Protein AF-A0A392M3S7-F1 (afdb_monomer)

Radius of gyration: 52.02 Å; Cα contacts (8 Å, |Δi|>4): 16; chains: 1; bounding box: 98×75×122 Å

Mean predicted aligned error: 12.36 Å

Solvent-accessible surface area (backbone atoms only — not comparable to full-atom values): 8678 Å² total; per-residue (Å²): 136,56,72,64,58,54,52,50,52,52,53,50,51,54,48,53,52,52,52,50,49,65,63,47,49,61,56,54,50,54,49,51,54,51,51,52,54,48,53,54,50,49,56,53,48,52,52,52,49,49,56,51,50,43,59,75,38,43,68,57,18,57,75,75,73,39,93,32,61,65,59,50,52,53,50,52,52,52,51,53,50,52,52,51,52,51,51,51,52,52,52,51,53,50,51,52,52,51,52,53,50,52,49,61,70,70,48,71,57,64,61,55,49,53,55,49,53,52,51,50,54,52,51,54,52,51,50,51,53,52,52,50,51,50,53,52,51,49,52,52,51,52,50,53,49,51,54,52,51,52,54,52,52,54,59,59,74,76,111

Organism: NCBI:txid97028

Secondary structure (DSSP, 8-state):
--HHHHHHHHHHHHHHHHHHHHHHHHHHHHHHHHHHHHHHHHHHHHHHHHHHHHHHTHHHHHHTT-SSHHHHHHHHHHHHHHHHHHHHHHHHHHHHHHHHHHHHHHS-HHHHHHHHHHHHHHHHHHHHHHHHHHHHHHHHHHHHHHHHHHHHHHHHH--

Sequence (159 aa):
GSIEDKLSNFSLEKGTIKEEIKRISPELEKLRDAVEKRNKQLRTLEKRINEITDRIYKDFSKSVGVANIREYEENRLKDAQNVAEERLNLSSQLSKLKYQLEYEQNRDMNSRIQELESSVSALENDLKHVQNKESEAKLAAEKATEEINQLKDEAKGIL

pLDDT: mean 93.82, std 7.78, range [44.56, 98.38]

Foldseek 3Di:
DDPVVVVVVVVVVVVVVVVVCVVCVVVVVVVVVVVVVVVVVVVVVVVVVQVVQCVVCVVVCVVVVHNGVVVVVVVVVVVVVVVVVVVVVVVVVVVVVVVVVVCVVPDCVVVVVVVVVVVVVVVVVVVVVVVVVVVVVVVVVVVVVVVVVVVVVVVVVVD

Structure (mmCIF, N/CA/C/O backbone):
data_AF-A0A392M3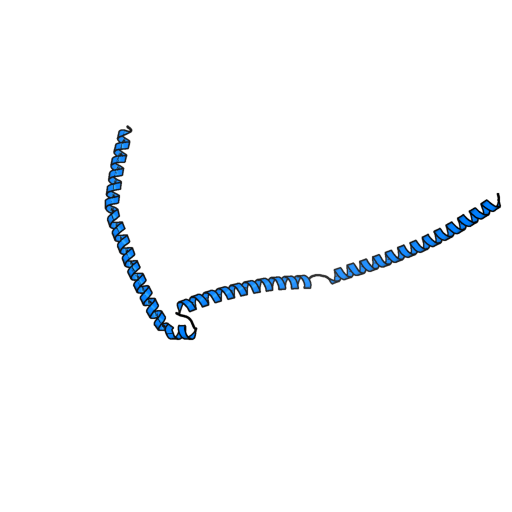S7-F1
#
_entry.id   AF-A0A392M3S7-F1
#
loop_
_atom_site.group_PDB
_atom_site.id
_atom_site.type_symbol
_atom_site.label_atom_id
_atom_site.label_alt_id
_atom_site.label_comp_id
_atom_site.label_asym_id
_atom_site.label_entity_id
_atom_site.label_seq_id
_atom_site.pdbx_PDB_ins_code
_atom_site.Cartn_x
_atom_site.Cartn_y
_atom_site.Cartn_z
_atom_site.occupancy
_atom_site.B_iso_or_equiv
_atom_site.auth_seq_id
_atom_site.auth_comp_id
_atom_site.auth_asym_id
_atom_site.auth_atom_id
_atom_site.pdbx_PDB_model_num
ATOM 1 N N . GLY A 1 1 ? 41.325 55.890 -23.221 1.00 56.28 1 GLY A N 1
ATOM 2 C CA . GLY A 1 1 ? 40.635 54.750 -23.843 1.00 56.28 1 GLY A CA 1
ATOM 3 C C . GLY A 1 1 ? 39.314 55.252 -24.344 1.00 56.28 1 GLY A C 1
ATOM 4 O O . GLY A 1 1 ? 38.431 55.499 -23.526 1.00 56.28 1 GLY A O 1
ATOM 5 N N . SER A 1 2 ? 39.254 55.538 -25.641 1.00 73.81 2 SER A N 1
ATOM 6 C CA . SER A 1 2 ? 38.100 56.191 -26.252 1.00 73.81 2 SER A CA 1
ATOM 7 C C . SER A 1 2 ? 36.936 55.204 -26.365 1.00 73.81 2 SER A C 1
ATOM 9 O O . SER A 1 2 ? 37.125 53.987 -26.397 1.00 73.81 2 SER A O 1
ATOM 11 N N . ILE A 1 3 ? 35.712 55.722 -26.428 1.00 82.88 3 ILE A N 1
ATOM 12 C CA . ILE A 1 3 ? 34.509 54.939 -26.749 1.00 82.88 3 ILE A CA 1
ATOM 13 C C . ILE A 1 3 ? 34.684 54.227 -28.104 1.00 82.88 3 ILE A C 1
ATOM 15 O O . ILE A 1 3 ? 34.198 53.111 -28.281 1.00 82.88 3 ILE A O 1
ATOM 19 N N . GLU A 1 4 ? 35.452 54.823 -29.017 1.00 85.94 4 GLU A N 1
ATOM 20 C CA . GLU A 1 4 ? 35.805 54.248 -30.318 1.00 85.94 4 GLU A CA 1
ATOM 21 C C . GLU A 1 4 ? 36.604 52.940 -30.199 1.00 85.94 4 GLU A C 1
ATOM 23 O O . GLU A 1 4 ? 36.288 51.974 -30.894 1.00 85.94 4 GLU A O 1
ATOM 28 N N . ASP A 1 5 ? 37.560 52.853 -29.265 1.00 86.88 5 ASP A N 1
ATOM 29 C CA . ASP A 1 5 ? 38.356 51.635 -29.040 1.00 86.88 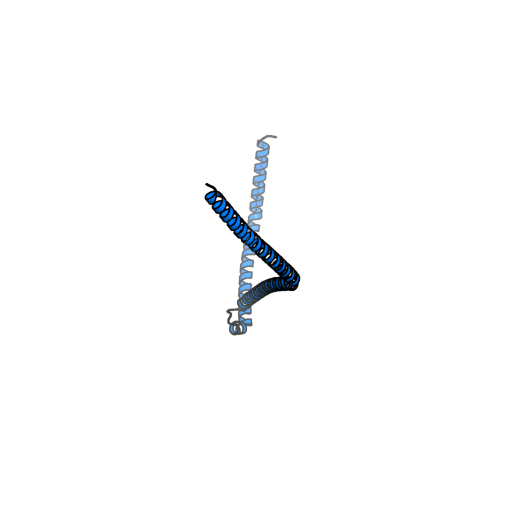5 ASP A CA 1
ATOM 30 C C . ASP A 1 5 ? 37.464 50.474 -28.570 1.00 86.88 5 ASP A C 1
ATOM 32 O O . ASP A 1 5 ? 37.600 49.332 -29.012 1.00 86.88 5 ASP A O 1
ATOM 36 N N . LYS A 1 6 ? 36.498 50.774 -27.691 1.00 86.94 6 LYS A N 1
ATOM 37 C CA . LYS A 1 6 ? 35.526 49.789 -27.192 1.00 86.94 6 LYS A CA 1
ATOM 38 C C . LYS A 1 6 ? 34.577 49.322 -28.294 1.00 86.94 6 LYS A C 1
ATOM 40 O O . LYS A 1 6 ? 34.325 48.126 -28.405 1.00 86.94 6 LYS A O 1
ATOM 45 N N . LEU A 1 7 ? 34.075 50.243 -29.119 1.00 88.38 7 LEU A N 1
ATOM 46 C CA . LEU A 1 7 ? 33.214 49.912 -30.259 1.00 88.38 7 LEU A CA 1
ATOM 47 C C . LEU A 1 7 ? 33.945 49.050 -31.294 1.00 88.38 7 LEU A C 1
ATOM 49 O O . LEU A 1 7 ? 33.361 48.101 -31.816 1.00 88.38 7 LEU A O 1
ATOM 53 N N . SER A 1 8 ? 35.223 49.338 -31.549 1.00 90.69 8 SER A N 1
ATOM 54 C CA . SER A 1 8 ? 36.073 48.531 -32.428 1.00 90.69 8 SER A CA 1
ATOM 55 C C . SER A 1 8 ? 36.251 47.108 -31.888 1.00 90.69 8 SER A C 1
ATOM 57 O O . SER A 1 8 ? 35.971 46.138 -32.596 1.00 90.69 8 SER A O 1
ATOM 59 N N . ASN A 1 9 ? 36.593 46.969 -30.602 1.00 91.50 9 ASN A N 1
ATOM 60 C CA . ASN A 1 9 ? 36.735 45.663 -29.953 1.00 91.50 9 ASN A CA 1
ATOM 61 C C . ASN A 1 9 ? 35.433 44.850 -29.978 1.00 91.50 9 ASN A C 1
ATOM 63 O O . ASN A 1 9 ? 35.456 43.679 -30.349 1.00 91.50 9 ASN A O 1
ATOM 67 N N . PHE A 1 10 ? 34.286 45.465 -29.673 1.00 92.50 10 PHE A N 1
ATOM 68 C CA . PHE A 1 10 ? 32.993 44.775 -29.747 1.00 92.50 10 PHE A CA 1
ATOM 69 C C . PHE A 1 10 ? 32.607 44.383 -31.179 1.00 92.50 10 PHE A C 1
ATOM 71 O O . PHE A 1 10 ? 31.967 43.351 -31.386 1.00 92.50 10 PHE A O 1
ATOM 78 N N . SER A 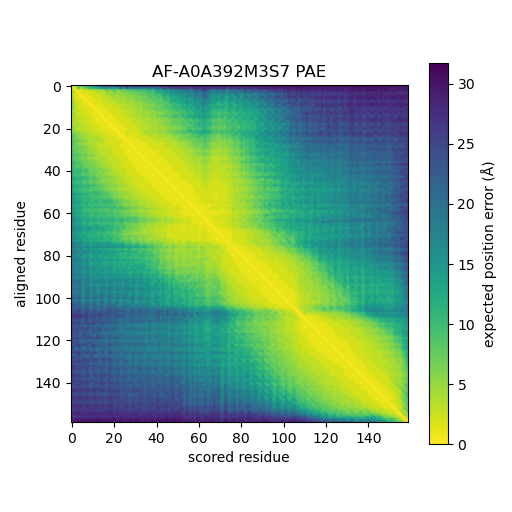1 11 ? 32.993 45.175 -32.183 1.00 92.44 11 SER A N 1
ATOM 79 C CA . SER A 1 11 ? 32.775 44.827 -33.592 1.00 92.44 11 SER A CA 1
ATOM 80 C C . SER A 1 11 ? 33.590 43.595 -33.999 1.00 92.44 11 SER A C 1
ATOM 82 O O . SER A 1 11 ? 33.056 42.687 -34.643 1.00 92.44 11 SER A O 1
ATOM 84 N N . LEU A 1 12 ? 34.854 43.526 -33.565 1.00 93.44 12 LEU A N 1
ATOM 85 C CA . LEU A 1 12 ? 35.722 42.366 -33.779 1.00 93.44 12 LEU A CA 1
ATOM 86 C C . LEU A 1 12 ? 35.177 41.121 -33.075 1.00 93.44 12 LEU A C 1
ATOM 88 O O . LEU A 1 12 ? 35.020 40.083 -33.713 1.00 93.44 12 LEU A O 1
ATOM 92 N N . GLU A 1 13 ? 34.807 41.234 -31.800 1.00 93.56 13 GLU A N 1
ATOM 93 C CA . GLU A 1 13 ? 34.238 40.134 -31.016 1.00 93.56 13 GLU A CA 1
ATOM 94 C C . GLU A 1 13 ? 32.942 39.597 -31.646 1.00 93.56 13 GLU A C 1
ATOM 96 O O . GLU A 1 13 ? 32.781 38.390 -31.830 1.00 93.56 13 GLU A O 1
ATOM 101 N N . LYS A 1 14 ? 32.052 40.490 -32.099 1.00 94.19 14 LYS A N 1
ATOM 102 C CA . LYS A 1 14 ? 30.843 40.120 -32.852 1.00 94.19 14 LYS A CA 1
ATOM 103 C C . LYS A 1 14 ? 31.170 39.373 -34.148 1.00 94.19 14 LYS A C 1
ATOM 105 O O . LYS A 1 14 ? 30.422 38.471 -34.531 1.00 94.19 14 LYS A O 1
ATOM 110 N N . GLY A 1 15 ? 32.238 39.762 -34.843 1.00 95.31 15 GLY A N 1
ATOM 111 C CA . GLY A 1 15 ? 32.733 39.069 -36.032 1.00 95.31 15 GLY A CA 1
ATOM 112 C C . GLY A 1 15 ? 33.195 37.650 -35.708 1.00 95.31 15 GLY A C 1
ATOM 113 O O . GLY A 1 15 ? 32.720 36.700 -36.328 1.00 95.31 15 GLY A O 1
ATOM 114 N N . THR A 1 16 ? 34.033 37.503 -34.681 1.00 94.88 16 THR A N 1
ATOM 115 C CA . THR A 1 16 ? 34.539 36.207 -34.205 1.00 94.88 16 THR A CA 1
ATOM 116 C C . THR A 1 16 ? 33.401 35.269 -33.813 1.00 94.88 16 THR A C 1
ATOM 118 O O . THR A 1 16 ? 33.334 34.148 -34.313 1.00 94.88 16 THR A O 1
ATOM 121 N N . ILE A 1 17 ? 32.441 35.746 -33.013 1.00 94.75 17 ILE A N 1
ATOM 122 C CA . ILE A 1 17 ? 31.277 34.951 -32.590 1.00 94.75 17 ILE A CA 1
ATOM 123 C C . ILE A 1 17 ? 30.449 34.494 -33.800 1.00 94.75 17 ILE A C 1
ATOM 125 O O . ILE A 1 17 ? 29.998 33.351 -33.853 1.00 94.75 17 ILE A O 1
ATOM 129 N N . LYS A 1 18 ? 30.250 35.356 -34.808 1.00 95.50 18 LYS A N 1
ATOM 130 C CA . LYS A 1 18 ? 29.520 34.973 -36.029 1.00 95.50 18 LYS A CA 1
ATOM 131 C C . LYS A 1 18 ? 30.222 33.864 -36.806 1.00 95.50 18 LYS A C 1
ATOM 133 O O . LYS A 1 18 ? 29.542 32.970 -37.308 1.00 95.50 18 LYS A O 1
ATOM 138 N N . GLU A 1 19 ? 31.544 33.919 -36.923 1.00 94.94 19 GLU A N 1
ATOM 139 C CA . GLU A 1 19 ? 32.308 32.877 -37.613 1.00 94.94 19 GLU A CA 1
ATOM 140 C C . GLU A 1 19 ? 32.325 31.563 -36.819 1.00 94.94 19 GLU A C 1
ATOM 142 O O . GLU A 1 19 ? 32.160 30.492 -37.404 1.00 94.94 19 GLU A O 1
ATOM 147 N N . GLU A 1 20 ? 32.389 31.620 -35.487 1.00 94.56 20 GLU A N 1
ATOM 148 C CA . GLU A 1 20 ? 32.229 30.430 -34.646 1.00 94.56 20 GLU A CA 1
ATOM 149 C C . 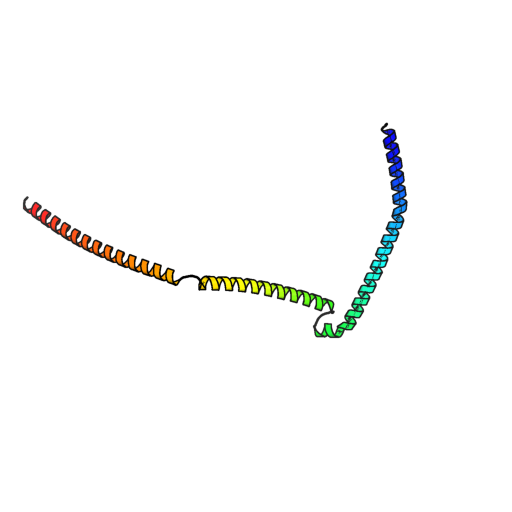GLU A 1 20 ? 30.841 29.796 -34.789 1.00 94.56 20 GLU A C 1
ATOM 151 O O . GLU A 1 20 ? 30.740 28.579 -34.953 1.00 94.56 20 GLU A O 1
ATOM 156 N N . ILE A 1 21 ? 29.771 30.600 -34.820 1.00 94.31 21 ILE A N 1
ATOM 157 C CA . ILE A 1 21 ? 28.406 30.109 -35.069 1.00 94.31 21 ILE A CA 1
ATOM 158 C C . ILE A 1 21 ? 28.318 29.436 -36.440 1.00 94.31 21 ILE A C 1
ATOM 160 O O . ILE A 1 21 ? 27.773 28.334 -36.540 1.00 94.31 21 ILE A O 1
ATOM 164 N N . LYS A 1 22 ? 28.864 30.055 -37.495 1.00 95.00 22 LYS A N 1
ATOM 165 C CA . LYS A 1 22 ? 28.888 29.454 -38.840 1.00 95.00 22 LYS A CA 1
ATOM 166 C C . LYS A 1 22 ? 29.649 28.130 -38.864 1.00 95.00 22 LYS A C 1
ATOM 168 O O . LYS A 1 22 ? 29.249 27.228 -39.593 1.00 95.00 22 LYS A O 1
ATOM 173 N N . ARG A 1 23 ? 30.713 28.002 -38.067 1.00 94.31 23 ARG A N 1
ATOM 174 C CA . ARG A 1 23 ? 31.500 26.768 -37.962 1.00 94.31 23 ARG A CA 1
ATOM 175 C C . ARG A 1 23 ? 30.766 25.665 -37.196 1.00 94.31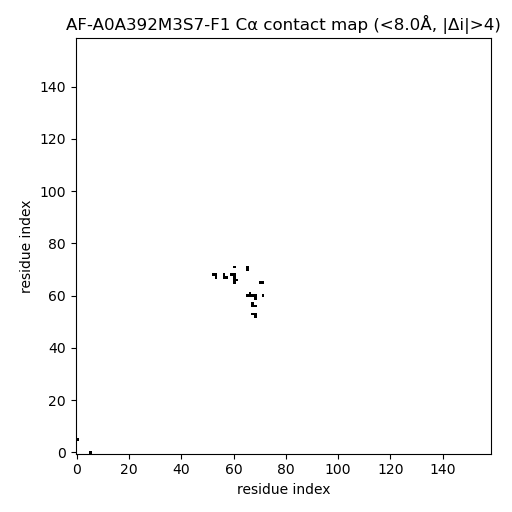 23 ARG A C 1
ATOM 177 O O . ARG A 1 23 ? 30.804 24.518 -37.624 1.00 94.31 23 ARG A O 1
ATOM 184 N N . ILE A 1 24 ? 30.104 25.996 -36.087 1.00 95.38 24 ILE A N 1
ATOM 185 C CA . ILE A 1 24 ? 29.484 25.008 -35.183 1.00 95.38 24 ILE A CA 1
ATOM 186 C C . ILE A 1 24 ? 28.096 24.570 -35.671 1.00 95.38 24 ILE A C 1
ATOM 188 O O . ILE A 1 24 ? 27.704 23.421 -35.469 1.00 95.38 24 ILE A O 1
ATOM 192 N N . SER A 1 25 ? 27.342 25.451 -36.338 1.00 96.19 25 SER A N 1
ATOM 193 C CA . SER A 1 25 ? 25.961 25.151 -36.758 1.00 96.19 25 SER A CA 1
ATOM 194 C C . SER A 1 25 ? 25.836 23.886 -37.629 1.00 96.19 25 SER A C 1
ATOM 196 O O . SER A 1 25 ? 24.965 23.069 -37.330 1.00 96.19 25 SER A O 1
ATOM 198 N N . PRO A 1 26 ? 26.712 23.641 -38.627 1.00 96.25 26 PRO A N 1
ATOM 199 C CA . PRO A 1 26 ? 26.667 22.415 -39.426 1.00 96.25 26 PRO A CA 1
ATOM 200 C C . PRO A 1 26 ? 26.967 21.146 -38.620 1.00 96.25 26 PRO A C 1
ATOM 202 O O . PRO A 1 26 ? 26.423 20.083 -38.912 1.00 96.25 26 PRO A O 1
ATOM 205 N N . GLU A 1 27 ? 27.840 21.220 -37.611 1.00 95.38 27 GLU A N 1
ATOM 206 C CA . GLU A 1 27 ? 28.130 20.077 -36.735 1.00 95.38 27 GLU A CA 1
ATOM 207 C C . GLU A 1 27 ? 26.937 19.757 -35.831 1.00 95.3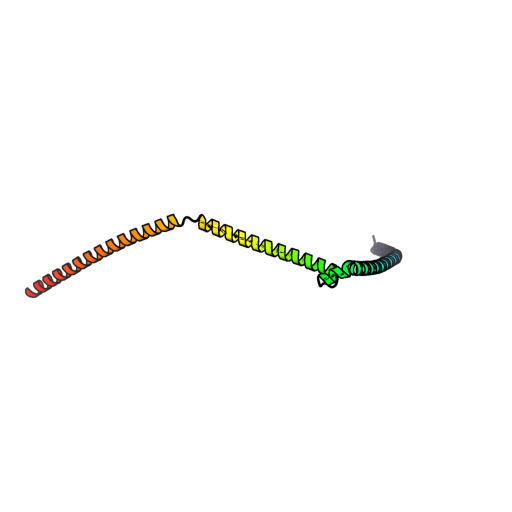8 27 GLU A C 1
ATOM 209 O O . GLU A 1 27 ? 26.577 18.589 -35.670 1.00 95.38 27 GLU A O 1
ATOM 214 N N . LEU A 1 28 ? 26.278 20.793 -35.303 1.00 96.19 28 LEU A N 1
ATOM 215 C CA . LEU A 1 28 ? 25.060 20.648 -34.512 1.00 96.19 28 LEU A CA 1
ATOM 216 C C . LEU A 1 28 ? 23.922 20.026 -35.333 1.00 96.19 28 LEU A C 1
ATOM 218 O O . LEU A 1 28 ? 23.216 19.152 -34.833 1.00 96.19 28 LEU A O 1
ATOM 222 N N . GLU A 1 29 ? 23.748 20.456 -36.583 1.00 97.31 29 GLU A N 1
ATOM 223 C CA . GLU A 1 29 ? 22.750 19.897 -37.501 1.00 97.31 29 GLU A CA 1
ATOM 224 C C . GLU A 1 29 ? 23.034 18.420 -37.801 1.00 97.31 29 GLU A C 1
ATOM 226 O O . GLU A 1 29 ? 22.176 17.571 -37.568 1.00 97.31 29 GLU A O 1
ATOM 231 N N . LYS A 1 30 ? 24.279 18.077 -38.162 1.00 97.25 30 LYS A N 1
ATOM 232 C CA . LYS A 1 30 ? 24.695 16.678 -38.364 1.00 97.25 30 LYS A CA 1
ATOM 233 C C . LYS A 1 30 ? 24.439 15.806 -37.136 1.00 97.25 30 LYS A C 1
ATOM 235 O O . LYS A 1 30 ? 24.024 14.654 -37.272 1.00 97.25 30 LYS A O 1
ATOM 240 N N . LEU A 1 31 ? 24.703 16.327 -35.937 1.00 97.56 31 LEU A N 1
ATOM 241 C CA . LEU A 1 31 ? 24.463 15.590 -34.700 1.00 97.56 31 LEU A CA 1
ATOM 242 C C . LEU A 1 31 ? 22.965 15.380 -34.455 1.00 97.56 31 LEU A C 1
ATOM 244 O O . LEU A 1 31 ? 22.564 14.282 -34.069 1.00 97.56 31 LEU A O 1
ATOM 248 N N . ARG A 1 32 ? 22.132 16.393 -34.716 1.00 97.62 32 ARG A N 1
ATOM 249 C CA . ARG A 1 32 ? 20.668 16.277 -34.622 1.00 97.62 32 ARG A CA 1
ATOM 250 C C . ARG A 1 32 ? 20.128 15.221 -35.580 1.00 97.62 32 ARG A C 1
ATOM 252 O O . ARG A 1 32 ? 19.382 14.348 -35.139 1.00 97.62 32 ARG A O 1
ATOM 259 N N . ASP A 1 33 ? 20.581 15.224 -36.829 1.00 98.06 33 ASP A N 1
ATOM 260 C CA . ASP A 1 33 ? 20.191 14.220 -37.824 1.00 98.06 33 ASP A CA 1
ATOM 261 C C . ASP A 1 33 ? 20.618 12.810 -37.407 1.00 98.06 33 ASP A C 1
ATOM 263 O O . ASP A 1 33 ? 19.861 11.841 -37.535 1.00 98.06 33 ASP A O 1
ATOM 267 N N . ALA A 1 34 ? 21.832 12.676 -36.864 1.00 98.06 34 ALA A N 1
ATOM 268 C CA . ALA A 1 34 ? 22.322 11.407 -36.345 1.00 98.06 34 ALA A CA 1
ATOM 269 C C . ALA A 1 34 ? 21.456 10.907 -35.179 1.00 98.06 34 ALA A C 1
ATOM 271 O O . ALA A 1 34 ? 21.073 9.734 -35.168 1.00 98.06 34 ALA A O 1
ATOM 272 N N . VAL A 1 35 ? 21.103 11.782 -34.233 1.00 98.25 35 VAL A N 1
ATOM 273 C CA . VAL A 1 35 ? 20.203 11.462 -33.114 1.00 98.25 35 VAL A CA 1
ATOM 274 C C . VAL A 1 35 ? 18.829 11.041 -33.628 1.00 98.25 35 VAL A C 1
ATOM 276 O O . VAL A 1 35 ? 18.313 10.005 -33.210 1.00 98.25 35 VAL A O 1
ATOM 279 N N . GLU A 1 36 ? 18.248 11.773 -34.579 1.00 98.25 36 GLU A N 1
ATOM 280 C CA . GLU A 1 36 ? 16.946 11.428 -35.149 1.00 98.25 36 GLU A CA 1
ATOM 281 C C . GLU A 1 36 ? 16.981 10.064 -35.851 1.00 98.25 36 GLU A C 1
ATOM 283 O O . GLU A 1 36 ? 16.110 9.214 -35.632 1.00 98.25 36 GLU A O 1
ATOM 288 N N . LYS A 1 37 ? 18.025 9.804 -36.646 1.00 98.25 37 LYS A N 1
ATOM 289 C CA . LYS A 1 37 ? 18.224 8.513 -37.311 1.00 98.25 37 LYS A CA 1
ATOM 290 C C . LYS A 1 37 ? 18.339 7.375 -36.301 1.00 98.25 37 LYS A C 1
ATOM 292 O O . LYS A 1 37 ? 17.722 6.326 -36.494 1.00 98.25 37 LYS A O 1
ATOM 297 N N . ARG A 1 38 ? 19.099 7.567 -35.219 1.00 98.06 38 ARG A N 1
ATOM 298 C CA . ARG A 1 38 ? 19.235 6.567 -34.150 1.00 98.06 38 ARG A CA 1
ATOM 299 C C . ARG A 1 38 ? 17.916 6.336 -33.422 1.00 98.06 38 ARG A C 1
ATOM 301 O O . ARG A 1 38 ? 17.544 5.184 -33.233 1.00 98.06 38 ARG A O 1
ATOM 308 N N . ASN A 1 39 ? 17.156 7.386 -33.130 1.00 98.12 39 ASN A N 1
ATOM 309 C CA . ASN A 1 39 ? 15.829 7.263 -32.525 1.00 98.12 39 ASN A CA 1
ATOM 310 C C . ASN A 1 39 ? 14.854 6.478 -33.414 1.00 98.12 39 ASN A C 1
ATOM 312 O O . ASN A 1 39 ? 14.112 5.631 -32.917 1.00 98.12 39 ASN A O 1
ATOM 316 N N . LYS A 1 40 ? 14.881 6.686 -34.737 1.00 98.19 40 LYS A N 1
ATOM 317 C CA . LYS A 1 40 ? 14.085 5.881 -35.683 1.00 98.19 40 LYS A CA 1
ATOM 318 C C . LYS A 1 40 ? 14.488 4.403 -35.658 1.00 98.19 40 LYS A C 1
ATOM 320 O O . LYS A 1 40 ? 13.622 3.526 -35.679 1.00 98.19 40 LYS A O 1
ATOM 325 N N . GLN A 1 41 ? 15.790 4.119 -35.583 1.00 98.00 41 GLN A N 1
ATOM 326 C CA . GLN A 1 41 ? 16.296 2.748 -35.461 1.00 98.00 41 GLN A CA 1
ATOM 327 C C . GLN A 1 41 ? 15.861 2.097 -34.143 1.00 98.00 41 GLN A C 1
ATOM 329 O O . GLN A 1 41 ? 15.385 0.965 -34.173 1.00 98.00 41 GLN A O 1
ATOM 334 N N . LEU A 1 42 ? 15.950 2.818 -33.021 1.00 98.19 42 LEU A N 1
ATOM 335 C CA . LEU A 1 42 ? 15.504 2.339 -31.709 1.00 98.19 42 LEU A CA 1
ATOM 336 C C . LEU A 1 42 ? 14.025 1.958 -31.728 1.00 98.19 42 LEU A C 1
ATOM 338 O O . LEU A 1 42 ? 13.701 0.813 -31.435 1.00 98.19 42 LEU A O 1
ATOM 342 N N . ARG A 1 43 ? 13.151 2.846 -32.212 1.00 98.25 43 ARG A N 1
ATOM 343 C CA . ARG A 1 43 ? 11.708 2.561 -32.331 1.00 98.25 43 ARG A CA 1
ATOM 344 C C . ARG A 1 43 ? 11.415 1.329 -33.188 1.00 98.25 43 ARG A C 1
ATOM 346 O O . ARG A 1 43 ? 10.495 0.566 -32.905 1.00 98.25 43 ARG A O 1
ATOM 353 N N . THR A 1 44 ? 12.197 1.124 -34.247 1.00 98.12 44 THR A N 1
ATOM 354 C CA . THR A 1 44 ? 12.054 -0.052 -35.120 1.00 98.12 44 THR A CA 1
ATOM 355 C C . THR A 1 44 ? 12.446 -1.336 -34.388 1.00 98.12 44 THR A C 1
ATOM 357 O O . THR A 1 44 ? 11.747 -2.344 -34.493 1.00 98.12 44 THR A O 1
ATOM 360 N N . LEU A 1 45 ? 13.545 -1.304 -33.632 1.00 98.25 45 LEU A N 1
ATOM 361 C CA . LEU A 1 45 ? 13.993 -2.438 -32.827 1.00 98.25 45 LEU A CA 1
ATOM 362 C C . LEU A 1 45 ? 13.014 -2.739 -31.690 1.00 98.25 45 LEU A C 1
ATOM 364 O O . LEU A 1 45 ? 12.642 -3.895 -31.526 1.00 98.25 45 LEU A O 1
ATOM 368 N N . GLU A 1 46 ? 12.536 -1.721 -30.975 1.00 97.56 46 GLU A N 1
ATOM 369 C CA . GLU A 1 46 ? 11.510 -1.850 -29.932 1.00 97.56 46 GLU A CA 1
ATOM 370 C C . GLU A 1 46 ? 10.244 -2.514 -30.472 1.00 97.56 46 GLU A C 1
ATOM 372 O O . GLU A 1 46 ? 9.735 -3.459 -29.874 1.00 97.56 46 GLU A O 1
ATOM 377 N N . LYS A 1 47 ? 9.762 -2.088 -31.648 1.00 97.50 47 LYS A N 1
ATOM 378 C CA . LYS A 1 47 ? 8.607 -2.723 -32.293 1.00 97.50 47 LYS A CA 1
ATOM 379 C C . LYS A 1 47 ? 8.864 -4.202 -32.582 1.00 97.50 47 LYS A C 1
ATOM 381 O O . LYS A 1 47 ? 8.010 -5.035 -32.296 1.00 97.50 47 LYS A O 1
ATOM 386 N N . ARG A 1 48 ? 10.044 -4.542 -33.104 1.00 97.94 48 ARG A N 1
ATOM 387 C CA . ARG A 1 48 ? 10.403 -5.934 -33.403 1.00 97.94 48 ARG A CA 1
ATOM 388 C C . ARG A 1 48 ? 10.541 -6.784 -32.139 1.00 97.94 48 ARG A C 1
ATOM 390 O O . ARG A 1 48 ? 10.122 -7.936 -32.149 1.00 97.94 48 ARG A O 1
ATOM 397 N N . ILE A 1 49 ? 11.104 -6.228 -31.066 1.00 97.31 49 ILE A N 1
ATOM 398 C CA . ILE A 1 49 ? 11.170 -6.882 -29.753 1.00 97.31 49 ILE A CA 1
ATOM 399 C C . ILE A 1 49 ? 9.752 -7.174 -29.270 1.00 97.31 49 ILE A C 1
ATOM 401 O O . ILE A 1 49 ? 9.447 -8.322 -28.974 1.00 97.31 49 ILE A O 1
ATOM 405 N N . ASN A 1 50 ? 8.872 -6.172 -29.291 1.00 96.69 50 ASN A N 1
ATOM 406 C CA . ASN A 1 50 ? 7.476 -6.318 -28.889 1.00 96.69 50 ASN A CA 1
ATOM 407 C C . ASN A 1 50 ? 6.758 -7.412 -29.689 1.00 96.69 50 ASN A C 1
ATOM 409 O O . ASN A 1 50 ? 6.136 -8.286 -29.101 1.00 96.69 50 ASN A O 1
ATOM 413 N N . GLU A 1 51 ? 6.910 -7.433 -31.015 1.00 96.81 51 GLU A N 1
ATOM 414 C CA . GLU A 1 51 ? 6.313 -8.468 -31.867 1.00 96.81 51 GLU A CA 1
ATOM 415 C C . GLU A 1 51 ? 6.826 -9.882 -31.550 1.00 96.81 51 GLU A C 1
ATOM 417 O O . GLU A 1 51 ? 6.061 -10.846 -31.610 1.00 96.81 51 GLU A O 1
ATOM 422 N N . ILE A 1 52 ? 8.117 -10.032 -31.238 1.00 97.69 52 ILE A N 1
ATOM 423 C CA . ILE A 1 52 ? 8.702 -11.324 -30.851 1.00 97.69 52 ILE A CA 1
ATOM 424 C C . ILE A 1 52 ? 8.182 -11.744 -29.475 1.00 97.69 52 ILE A C 1
ATOM 426 O O . ILE A 1 52 ? 7.737 -12.880 -29.316 1.00 97.69 52 ILE A O 1
ATOM 430 N N . THR A 1 53 ? 8.190 -10.833 -28.506 1.00 96.94 53 THR A N 1
ATOM 431 C CA . THR A 1 53 ? 7.685 -11.069 -27.152 1.00 96.94 53 THR A CA 1
ATOM 432 C C . THR A 1 53 ? 6.215 -11.483 -27.184 1.00 96.94 53 THR A C 1
ATOM 434 O O . THR A 1 53 ? 5.858 -12.521 -26.630 1.00 96.94 53 THR A O 1
ATOM 437 N N . ASP A 1 54 ? 5.370 -10.754 -27.913 1.00 97.06 54 ASP A N 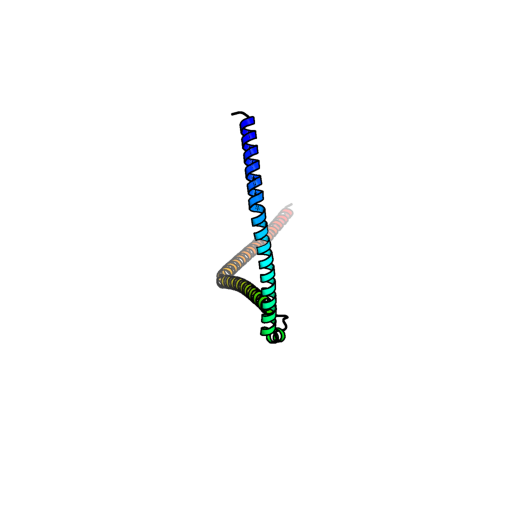1
ATOM 438 C CA . ASP A 1 54 ? 3.940 -11.056 -28.023 1.00 97.06 54 ASP A CA 1
ATOM 439 C C . ASP A 1 54 ? 3.698 -12.431 -28.680 1.00 97.06 54 ASP A C 1
ATOM 441 O O . ASP A 1 54 ? 2.730 -13.116 -28.352 1.00 97.06 54 ASP A O 1
ATOM 445 N N . ARG A 1 55 ? 4.590 -12.888 -29.575 1.00 97.06 55 ARG A N 1
ATOM 446 C CA . ARG A 1 55 ? 4.538 -14.251 -30.140 1.00 97.06 55 ARG A CA 1
ATOM 447 C C . ARG A 1 55 ? 4.936 -15.321 -29.129 1.00 97.06 55 ARG A C 1
ATOM 449 O O . ARG A 1 55 ? 4.256 -16.340 -29.068 1.00 97.06 55 ARG A O 1
ATOM 456 N N . ILE A 1 56 ? 6.009 -15.102 -28.369 1.00 97.69 56 ILE A N 1
ATOM 457 C CA . ILE A 1 56 ? 6.495 -16.049 -27.351 1.00 97.69 56 ILE A CA 1
ATOM 458 C C . ILE A 1 56 ? 5.431 -16.259 -26.269 1.00 97.69 56 ILE A C 1
ATOM 460 O O . ILE A 1 56 ? 5.160 -17.391 -25.881 1.00 97.69 56 ILE A O 1
ATOM 464 N N . TYR A 1 57 ? 4.792 -15.177 -25.823 1.00 97.62 57 TYR A N 1
ATOM 465 C CA . TYR A 1 57 ? 3.820 -15.209 -24.730 1.00 97.62 57 TYR A CA 1
ATOM 466 C C . TYR A 1 57 ? 2.365 -15.335 -25.190 1.00 97.62 57 TYR A C 1
ATOM 468 O O . TYR A 1 57 ? 1.467 -15.287 -24.356 1.00 97.62 57 TYR A O 1
ATOM 476 N N . LYS A 1 58 ? 2.100 -15.535 -26.487 1.00 97.25 58 LYS A N 1
ATOM 477 C CA . LYS A 1 58 ? 0.744 -15.517 -27.061 1.00 97.25 58 LYS A CA 1
ATOM 478 C C . LYS A 1 58 ? -0.244 -16.418 -26.320 1.00 97.25 58 LYS A C 1
ATOM 480 O O . LYS A 1 58 ? -1.356 -15.991 -26.013 1.00 97.25 58 LYS A O 1
ATOM 485 N N . ASP A 1 59 ? 0.146 -17.661 -26.057 1.00 97.81 59 ASP A N 1
ATOM 486 C CA . ASP A 1 59 ? -0.737 -18.635 -25.411 1.00 97.81 59 ASP A CA 1
ATOM 487 C C . ASP A 1 59 ? -0.914 -18.325 -23.923 1.00 97.81 59 ASP A C 1
ATOM 489 O O . ASP A 1 59 ? -2.022 -18.430 -23.400 1.00 97.81 59 ASP A O 1
ATOM 493 N N . PHE A 1 60 ? 0.143 -17.840 -23.266 1.00 97.06 60 PHE A N 1
ATOM 494 C CA . PHE A 1 60 ? 0.074 -17.371 -21.886 1.00 97.06 60 PHE A CA 1
ATOM 495 C C . PHE A 1 60 ? -0.866 -16.169 -21.749 1.00 97.06 60 PHE A C 1
ATOM 497 O O . PHE A 1 60 ? -1.805 -16.229 -20.959 1.00 97.06 60 PHE A O 1
ATOM 504 N N . SER A 1 61 ? -0.677 -15.116 -22.551 1.00 96.62 61 SER A N 1
ATOM 505 C CA . SER A 1 61 ? -1.515 -13.914 -22.521 1.00 96.62 61 SER A CA 1
ATOM 506 C C . SER A 1 61 ? -2.991 -14.253 -22.742 1.00 96.62 61 SER A C 1
ATOM 508 O O . SER A 1 61 ? -3.846 -13.789 -21.993 1.00 96.62 61 SER A O 1
ATOM 510 N N . LYS A 1 62 ? -3.295 -15.171 -23.670 1.00 96.88 62 LYS A N 1
ATOM 511 C CA . LYS A 1 62 ? -4.653 -15.710 -23.834 1.00 96.88 62 LYS A CA 1
ATOM 512 C C . LYS A 1 62 ? -5.156 -16.459 -22.601 1.00 96.88 62 LYS A C 1
ATOM 514 O O . LYS A 1 62 ? -6.304 -16.268 -22.219 1.00 96.88 62 LYS A O 1
ATOM 519 N N . SER A 1 63 ? -4.324 -17.308 -21.999 1.00 97.69 63 SER A N 1
ATOM 520 C CA . SER A 1 63 ? -4.713 -18.114 -20.834 1.00 97.69 63 SER A CA 1
ATOM 521 C C . SER A 1 63 ? -5.057 -17.270 -19.605 1.00 97.69 63 SER A C 1
ATOM 523 O O . SER A 1 63 ? -5.922 -17.662 -18.828 1.00 97.69 63 SER A O 1
ATOM 525 N N . VAL A 1 64 ? -4.422 -16.103 -19.456 1.00 94.12 64 VAL A N 1
ATOM 526 C CA . VAL A 1 64 ? -4.662 -15.172 -18.341 1.00 94.12 64 VAL A CA 1
ATOM 527 C C . VAL A 1 64 ? -5.563 -13.989 -18.723 1.00 94.12 64 VAL A C 1
ATOM 529 O O . VAL A 1 64 ? -5.810 -13.126 -17.889 1.00 94.12 64 VAL A O 1
ATOM 532 N N . GLY A 1 65 ? -6.071 -13.947 -19.961 1.00 94.81 65 GLY A N 1
ATOM 533 C CA . GLY A 1 65 ? -7.058 -12.958 -20.408 1.00 94.81 65 GLY A CA 1
ATOM 534 C C . GLY A 1 65 ? -6.526 -11.542 -20.665 1.00 94.81 65 GLY A C 1
ATOM 535 O O . GLY A 1 65 ? -7.297 -10.594 -20.574 1.00 94.81 65 GLY A O 1
ATOM 536 N N . VAL A 1 66 ? -5.242 -11.387 -20.994 1.00 95.75 66 VAL A N 1
ATOM 537 C CA . VAL A 1 66 ? -4.589 -10.090 -21.282 1.00 95.75 66 VAL A CA 1
ATOM 538 C C . VAL A 1 66 ? -4.137 -10.008 -22.741 1.00 95.75 66 VAL A C 1
ATOM 540 O O . VAL A 1 66 ? -3.923 -11.030 -23.398 1.00 95.75 66 VAL A O 1
ATOM 543 N N . ALA A 1 67 ? -3.952 -8.798 -23.268 1.00 94.12 67 ALA A N 1
ATOM 544 C CA . ALA A 1 67 ? -3.577 -8.595 -24.666 1.00 94.12 67 ALA A CA 1
ATOM 545 C C . ALA A 1 67 ? -2.117 -8.982 -24.955 1.00 94.12 67 ALA A C 1
ATOM 547 O O . ALA A 1 67 ? -1.813 -9.487 -26.037 1.00 94.12 67 ALA A O 1
ATOM 548 N N . ASN A 1 68 ? -1.210 -8.743 -24.005 1.00 96.19 68 ASN A N 1
ATOM 549 C CA . ASN A 1 68 ? 0.208 -9.095 -24.095 1.00 96.19 68 ASN A CA 1
ATOM 550 C C . ASN A 1 68 ? 0.839 -9.218 -22.695 1.00 96.19 68 ASN A C 1
ATOM 552 O O . ASN A 1 68 ? 0.215 -8.903 -21.685 1.00 96.19 68 ASN A O 1
ATOM 556 N N . ILE A 1 69 ? 2.086 -9.689 -22.623 1.00 95.88 69 ILE A N 1
ATOM 557 C CA . ILE A 1 69 ? 2.773 -9.926 -21.342 1.00 95.88 69 ILE A CA 1
ATOM 558 C C . ILE A 1 69 ? 3.017 -8.649 -20.522 1.00 95.88 69 ILE A C 1
ATOM 560 O O . ILE A 1 69 ? 3.004 -8.715 -19.298 1.00 95.88 69 ILE A O 1
ATOM 564 N N . ARG A 1 70 ? 3.171 -7.485 -21.165 1.00 95.00 70 ARG A N 1
ATOM 565 C CA . ARG A 1 70 ? 3.439 -6.217 -20.465 1.00 95.00 70 ARG A CA 1
ATOM 566 C C . ARG A 1 70 ? 2.231 -5.777 -19.645 1.00 95.00 70 ARG A C 1
ATOM 568 O O . ARG A 1 70 ? 2.391 -5.372 -18.504 1.00 95.00 70 ARG A O 1
ATOM 575 N N . GLU A 1 71 ? 1.024 -5.958 -20.181 1.00 95.00 71 GLU A N 1
ATOM 576 C CA . GLU A 1 71 ? -0.219 -5.705 -19.440 1.00 95.00 71 GLU A CA 1
ATOM 577 C C . GLU A 1 71 ? -0.316 -6.579 -18.179 1.00 95.00 71 GLU A C 1
ATOM 579 O O . GLU A 1 71 ? -0.687 -6.101 -17.110 1.00 95.00 71 GLU A O 1
ATOM 584 N N . TYR A 1 72 ? 0.063 -7.857 -18.276 1.00 94.88 72 TYR A N 1
ATOM 585 C CA . TYR A 1 72 ? 0.104 -8.740 -17.110 1.00 94.88 72 TYR A CA 1
ATOM 586 C C . TYR A 1 72 ? 1.105 -8.260 -16.060 1.00 94.88 72 TYR A C 1
ATOM 588 O O . TYR A 1 72 ? 0.777 -8.222 -14.877 1.00 94.88 72 TYR A O 1
ATOM 596 N N . GLU A 1 73 ? 2.317 -7.896 -16.476 1.00 93.62 73 GLU A N 1
ATOM 597 C CA . GLU A 1 73 ? 3.363 -7.406 -15.575 1.00 93.62 73 GLU A CA 1
ATOM 598 C C . GLU A 1 73 ? 2.951 -6.101 -14.881 1.00 93.62 73 GLU A C 1
ATOM 600 O O . GLU A 1 73 ? 3.108 -5.983 -13.664 1.00 93.62 73 GLU A O 1
ATOM 605 N N . GLU A 1 74 ? 2.361 -5.159 -15.622 1.00 93.06 74 GLU A N 1
ATOM 606 C CA . GLU A 1 74 ? 1.836 -3.899 -15.086 1.00 93.06 74 GLU A CA 1
ATOM 607 C C . GLU A 1 74 ? 0.705 -4.139 -14.078 1.00 93.06 74 GLU A C 1
ATOM 609 O O . GLU A 1 74 ? 0.749 -3.608 -12.964 1.00 93.06 74 GLU A O 1
ATOM 614 N N . ASN A 1 75 ? -0.270 -4.988 -14.420 1.00 92.88 75 ASN A N 1
ATOM 615 C CA . ASN A 1 75 ? -1.370 -5.335 -13.520 1.00 92.88 75 ASN A CA 1
ATOM 616 C C . ASN A 1 75 ? -0.857 -6.036 -12.259 1.00 92.88 75 ASN A C 1
ATOM 618 O O . ASN A 1 75 ? -1.202 -5.637 -11.150 1.00 92.88 75 ASN A O 1
ATOM 622 N N . ARG A 1 76 ? 0.043 -7.017 -12.398 1.00 92.31 76 ARG A N 1
ATOM 623 C CA . ARG A 1 76 ? 0.638 -7.713 -11.250 1.00 92.31 76 ARG A CA 1
ATOM 624 C C . ARG A 1 76 ? 1.422 -6.786 -10.336 1.00 92.31 76 ARG A C 1
ATOM 626 O O . ARG A 1 76 ? 1.368 -6.961 -9.119 1.00 92.31 76 ARG A O 1
ATOM 633 N N . LEU A 1 77 ? 2.166 -5.837 -10.901 1.00 90.69 77 LEU A N 1
ATOM 634 C CA . LEU A 1 77 ? 2.903 -4.851 -10.118 1.00 90.69 77 LEU A CA 1
ATOM 635 C C . LEU A 1 77 ? 1.939 -3.961 -9.329 1.00 90.69 77 LEU A C 1
ATOM 637 O O . LEU A 1 77 ? 2.146 -3.746 -8.134 1.00 90.69 77 LEU A O 1
ATOM 641 N N . LYS A 1 78 ? 0.870 -3.489 -9.977 1.00 93.75 78 LYS A N 1
ATOM 642 C CA . LYS A 1 78 ? -0.168 -2.678 -9.337 1.00 93.75 78 LYS A CA 1
ATOM 643 C C . LYS A 1 78 ? -0.883 -3.446 -8.225 1.00 93.75 78 LYS A C 1
ATOM 645 O O . LYS A 1 78 ? -1.036 -2.922 -7.127 1.00 93.75 78 LYS A O 1
ATOM 650 N N . ASP A 1 79 ? -1.248 -4.700 -8.468 1.00 94.31 79 ASP A N 1
ATOM 651 C CA . ASP A 1 79 ? -1.883 -5.556 -7.465 1.00 94.31 79 ASP A CA 1
ATOM 652 C C . ASP A 1 79 ? -0.964 -5.790 -6.263 1.00 94.31 79 ASP A C 1
ATOM 654 O O . ASP A 1 79 ? -1.404 -5.696 -5.119 1.00 94.31 79 ASP A O 1
ATOM 658 N N . ALA A 1 80 ? 0.330 -6.032 -6.494 1.00 93.00 80 ALA A N 1
ATOM 659 C CA . ALA A 1 80 ? 1.301 -6.184 -5.414 1.00 93.00 80 ALA A CA 1
ATOM 660 C C . ALA A 1 80 ? 1.439 -4.906 -4.568 1.00 93.00 80 ALA A C 1
ATOM 662 O O . ALA A 1 80 ? 1.549 -4.997 -3.344 1.00 93.00 80 ALA A O 1
ATOM 663 N N . GLN A 1 81 ? 1.403 -3.726 -5.198 1.00 94.62 81 GLN A N 1
ATOM 664 C CA . GLN A 1 81 ? 1.396 -2.440 -4.493 1.00 94.62 81 GLN A CA 1
ATOM 665 C C . GLN A 1 81 ? 0.122 -2.262 -3.661 1.00 94.62 81 GLN A C 1
ATOM 667 O O . GLN A 1 81 ? 0.224 -1.957 -2.474 1.00 94.62 81 GLN A O 1
ATOM 672 N N . ASN A 1 82 ? -1.050 -2.537 -4.240 1.00 96.19 82 ASN A N 1
ATOM 673 C CA . ASN A 1 82 ? -2.333 -2.448 -3.539 1.00 96.19 82 ASN A CA 1
ATOM 674 C C . ASN A 1 82 ? -2.372 -3.378 -2.316 1.00 96.19 82 ASN A C 1
ATOM 676 O O . ASN A 1 82 ? -2.729 -2.953 -1.221 1.00 96.19 82 ASN A O 1
ATOM 680 N N . VAL A 1 83 ? -1.939 -4.635 -2.473 1.00 97.19 83 VAL A N 1
ATOM 681 C CA . VAL A 1 83 ? -1.875 -5.609 -1.371 1.00 97.19 83 VAL A CA 1
ATOM 682 C C . VAL A 1 83 ? -0.898 -5.156 -0.284 1.00 97.19 83 VAL A C 1
ATOM 684 O O . VAL A 1 83 ? -1.168 -5.329 0.906 1.00 97.19 83 VAL A O 1
ATOM 687 N N . ALA A 1 84 ? 0.246 -4.576 -0.660 1.00 96.69 84 ALA A N 1
ATOM 688 C CA . ALA A 1 84 ? 1.207 -4.051 0.305 1.00 96.69 84 ALA A CA 1
ATOM 689 C C . ALA A 1 84 ? 0.636 -2.863 1.098 1.00 96.69 84 ALA A C 1
ATOM 691 O O . ALA A 1 84 ? 0.811 -2.806 2.317 1.00 96.69 84 ALA A O 1
ATOM 692 N N . GLU A 1 85 ? -0.072 -1.952 0.429 1.00 97.50 85 GLU A N 1
ATOM 693 C CA . GLU A 1 85 ? -0.739 -0.808 1.056 1.00 97.50 85 GLU A CA 1
ATOM 694 C C . GLU A 1 85 ? -1.870 -1.252 1.993 1.00 97.50 85 GLU A C 1
ATOM 696 O O . GLU A 1 85 ? -1.929 -0.822 3.149 1.00 97.50 85 GLU A O 1
ATOM 701 N N . GLU A 1 86 ? -2.718 -2.180 1.549 1.00 97.94 86 GLU A N 1
ATOM 702 C CA . GLU A 1 86 ? -3.799 -2.737 2.364 1.00 97.94 86 GLU A CA 1
ATOM 703 C C . GLU A 1 86 ? -3.249 -3.449 3.605 1.00 97.94 86 GLU A C 1
ATOM 705 O O . GLU A 1 86 ? -3.705 -3.210 4.727 1.00 97.94 86 GLU A O 1
ATOM 710 N N . ARG A 1 87 ? -2.193 -4.256 3.440 1.00 98.12 87 ARG A N 1
ATOM 711 C CA . ARG A 1 87 ? -1.506 -4.913 4.557 1.00 98.12 87 ARG A CA 1
ATOM 712 C C . ARG A 1 87 ? -0.940 -3.902 5.553 1.00 98.12 87 ARG A C 1
ATOM 714 O O . ARG A 1 87 ? -1.024 -4.134 6.761 1.00 98.12 87 ARG A O 1
ATOM 721 N N . LEU A 1 88 ? -0.360 -2.800 5.078 1.00 97.81 88 LEU A N 1
ATOM 722 C CA . LEU A 1 88 ? 0.162 -1.743 5.944 1.00 97.81 88 LEU A CA 1
ATOM 723 C C . LEU A 1 88 ? -0.966 -1.068 6.736 1.00 97.81 88 LEU A C 1
ATOM 725 O O . LEU A 1 88 ? -0.834 -0.880 7.948 1.00 97.81 88 LEU A O 1
ATOM 729 N N . ASN A 1 89 ? -2.086 -0.758 6.080 1.00 97.81 89 ASN A N 1
ATOM 730 C CA . ASN A 1 89 ? -3.257 -0.166 6.724 1.00 97.81 89 ASN A CA 1
ATOM 731 C C . ASN A 1 89 ? -3.831 -1.099 7.804 1.00 97.81 89 ASN A C 1
ATOM 733 O O . ASN A 1 89 ? -3.975 -0.695 8.960 1.00 97.81 89 ASN A O 1
ATOM 737 N N . LEU A 1 90 ? -4.046 -2.375 7.471 1.00 98.38 90 LEU A N 1
ATOM 738 C CA . LEU A 1 90 ? -4.506 -3.391 8.422 1.00 98.38 90 LEU A CA 1
ATOM 739 C C . LEU A 1 90 ? -3.538 -3.555 9.598 1.00 98.38 90 LEU A C 1
ATOM 741 O O . LEU A 1 90 ? -3.970 -3.624 10.747 1.00 98.38 90 LEU A O 1
ATOM 745 N N . SER A 1 91 ? -2.227 -3.556 9.345 1.00 98.00 91 SER A N 1
ATOM 746 C CA . SER A 1 91 ? -1.227 -3.617 10.415 1.00 98.00 91 SER A CA 1
ATOM 747 C C . SER A 1 91 ? -1.296 -2.394 11.333 1.00 98.00 91 SER A C 1
ATOM 749 O O . SER A 1 91 ? -1.145 -2.540 12.544 1.00 98.00 91 SER A O 1
ATOM 751 N N . SER A 1 92 ? -1.533 -1.197 10.788 1.00 97.81 92 SER A N 1
ATOM 752 C CA . SER A 1 92 ? -1.704 0.024 11.583 1.00 97.81 92 SER A CA 1
ATOM 753 C C . SER A 1 92 ? -2.956 -0.050 12.459 1.00 97.81 92 SER A C 1
ATOM 755 O O . SER A 1 92 ? -2.896 0.240 13.656 1.00 97.81 92 SER A O 1
ATOM 757 N N . GLN A 1 93 ? -4.081 -0.491 11.890 1.00 98.12 93 GLN A N 1
ATOM 758 C CA . GLN A 1 93 ? -5.333 -0.679 12.624 1.00 98.12 93 GLN A CA 1
ATOM 759 C C . GLN A 1 93 ? -5.182 -1.715 13.741 1.00 98.12 93 GLN A C 1
ATOM 761 O O . GLN A 1 93 ? -5.584 -1.462 14.876 1.00 98.12 93 GLN A O 1
ATOM 766 N N . LEU A 1 94 ? -4.533 -2.842 13.453 1.00 98.25 94 LEU A N 1
ATOM 767 C CA . LEU A 1 94 ? -4.263 -3.890 14.430 1.00 98.25 94 LEU A CA 1
ATOM 768 C C . LEU A 1 94 ? -3.380 -3.386 15.577 1.00 98.25 94 LEU A C 1
ATOM 770 O O . LEU A 1 94 ? -3.663 -3.686 16.734 1.00 98.25 94 LEU A O 1
ATOM 774 N N . SER A 1 95 ? -2.352 -2.585 15.289 1.00 98.06 95 SER A N 1
ATOM 775 C CA . SER A 1 95 ? -1.529 -1.961 16.331 1.00 98.06 95 SER A CA 1
ATOM 776 C C . SER A 1 95 ? -2.335 -1.003 17.213 1.00 98.06 95 SER A C 1
ATOM 778 O O . SER A 1 95 ? -2.184 -1.039 18.432 1.00 98.06 95 SER A O 1
ATOM 780 N N . LYS A 1 96 ? -3.229 -0.190 16.631 1.00 98.00 96 LYS A N 1
ATOM 781 C CA . LYS A 1 96 ? -4.121 0.697 17.402 1.00 98.00 96 LYS A CA 1
ATOM 782 C C . LYS A 1 96 ? -5.052 -0.093 18.319 1.00 98.00 96 LYS A C 1
ATOM 784 O O . LYS A 1 96 ? -5.152 0.231 19.497 1.00 98.00 96 LYS A O 1
ATOM 789 N N . LEU A 1 97 ? -5.686 -1.142 17.795 1.00 98.31 97 LEU A N 1
ATOM 790 C CA . LEU A 1 97 ? -6.580 -2.004 18.572 1.00 98.31 97 LEU A CA 1
ATOM 791 C C . LEU A 1 97 ? -5.837 -2.729 19.696 1.00 98.31 97 LEU A C 1
ATOM 793 O O . LEU A 1 97 ? -6.340 -2.794 20.812 1.00 98.31 97 LEU A O 1
ATOM 797 N N . LYS A 1 98 ? -4.625 -3.230 19.430 1.00 97.88 98 LYS A N 1
ATOM 798 C CA . LYS A 1 98 ? -3.775 -3.844 20.459 1.00 97.88 98 LYS A CA 1
ATOM 799 C C . LYS A 1 98 ? -3.450 -2.869 21.582 1.00 97.88 98 LYS A C 1
ATOM 801 O O . LYS A 1 98 ? -3.609 -3.228 22.740 1.00 97.88 98 LYS A O 1
ATOM 806 N N . TYR A 1 99 ? -3.053 -1.646 21.238 1.00 97.38 99 TYR A N 1
ATOM 807 C CA . TYR A 1 99 ? -2.761 -0.617 22.232 1.00 97.38 99 TYR A CA 1
ATOM 808 C C . TYR A 1 99 ? -3.996 -0.253 23.067 1.00 97.38 99 TYR A C 1
ATOM 810 O O . TYR A 1 99 ? -3.903 -0.139 24.283 1.00 97.38 99 TYR A O 1
ATOM 818 N N . GLN A 1 100 ? -5.166 -0.112 22.436 1.00 96.81 100 GLN A N 1
ATOM 819 C CA . GLN A 1 100 ? -6.419 0.144 23.154 1.00 96.81 100 GLN A CA 1
ATOM 820 C C . GLN A 1 100 ? -6.788 -1.004 24.095 1.00 96.81 100 GLN A C 1
ATOM 822 O O . GLN A 1 100 ? -7.173 -0.760 25.234 1.00 96.81 100 GLN A O 1
ATOM 827 N N . LEU A 1 101 ? -6.647 -2.248 23.635 1.00 96.31 101 LEU A N 1
ATOM 828 C CA . LEU A 1 101 ? -6.905 -3.422 24.459 1.00 96.31 101 LEU A CA 1
ATOM 829 C C . LEU A 1 101 ? -5.966 -3.465 25.667 1.00 96.31 101 LEU A C 1
ATOM 831 O O . LEU A 1 101 ? -6.427 -3.659 26.785 1.00 96.31 101 LEU A O 1
ATOM 835 N N . GLU A 1 102 ? -4.670 -3.256 25.445 1.00 96.12 102 GLU A N 1
ATOM 836 C CA . GLU A 1 102 ? -3.667 -3.226 26.509 1.00 96.12 102 GLU A CA 1
ATOM 837 C C . GLU A 1 102 ? -3.941 -2.095 27.509 1.00 96.12 102 GLU A C 1
ATOM 839 O O . GLU A 1 102 ? -3.839 -2.302 28.717 1.00 96.12 102 GLU A O 1
ATOM 844 N N . TYR A 1 103 ? -4.347 -0.918 27.026 1.00 94.94 103 TYR A N 1
ATOM 845 C CA . TYR A 1 103 ? -4.747 0.193 27.883 1.00 94.94 103 TYR A CA 1
ATOM 846 C C . TYR A 1 103 ? -5.926 -0.182 28.787 1.00 94.94 103 TYR A C 1
ATOM 848 O O . TYR A 1 103 ? -5.825 -0.014 29.998 1.00 94.94 103 TYR A O 1
ATOM 856 N N . GLU A 1 104 ? -7.016 -0.721 28.234 1.00 90.19 104 GLU A N 1
ATOM 857 C CA . GLU A 1 104 ? -8.191 -1.094 29.035 1.00 90.19 104 GLU A CA 1
ATOM 858 C C . GLU A 1 104 ? -7.913 -2.285 29.964 1.00 90.19 104 GLU A C 1
ATOM 860 O O . GLU A 1 104 ? -8.450 -2.332 31.066 1.00 90.19 104 GLU A O 1
ATOM 865 N N . GLN A 1 105 ? -7.046 -3.225 29.571 1.00 90.31 105 GLN A N 1
ATOM 866 C CA . GLN A 1 105 ? -6.629 -4.339 30.432 1.00 90.31 105 GLN A CA 1
ATOM 867 C C . GLN A 1 105 ? -5.797 -3.878 31.632 1.00 90.31 105 GLN A C 1
ATOM 869 O O . GLN A 1 105 ? -5.952 -4.412 32.727 1.00 90.31 105 GLN A O 1
ATOM 874 N N . ASN A 1 106 ? -4.920 -2.895 31.429 1.00 91.31 106 ASN A N 1
ATOM 875 C CA . ASN A 1 106 ? -4.060 -2.353 32.482 1.00 91.31 106 ASN A CA 1
ATOM 876 C C . ASN A 1 106 ? -4.730 -1.233 33.286 1.00 91.31 106 ASN A C 1
ATOM 878 O O . ASN A 1 106 ? -4.160 -0.734 34.258 1.00 91.31 106 ASN A O 1
ATOM 882 N N . ARG A 1 107 ? -5.925 -0.804 32.880 1.00 90.25 107 ARG A N 1
ATOM 883 C CA . ARG A 1 107 ? -6.685 0.223 33.575 1.00 90.25 107 ARG A CA 1
ATOM 884 C C . ARG A 1 107 ? -7.239 -0.358 34.869 1.00 90.25 107 ARG A C 1
ATOM 886 O O . ARG A 1 107 ? -8.088 -1.246 34.853 1.00 90.25 107 ARG A O 1
ATOM 893 N N . ASP A 1 108 ? -6.787 0.177 35.997 1.00 89.44 108 ASP A N 1
ATOM 894 C CA . ASP A 1 108 ? -7.286 -0.232 37.307 1.00 89.44 108 ASP A CA 1
ATOM 895 C C . ASP A 1 108 ? -8.699 0.319 37.551 1.00 89.44 108 ASP A C 1
ATOM 897 O O . ASP A 1 108 ? -8.916 1.381 38.134 1.00 89.44 108 ASP A O 1
ATOM 901 N N . MET A 1 109 ? -9.681 -0.407 37.028 1.00 87.88 109 MET A N 1
ATOM 902 C CA . MET A 1 109 ? -11.095 -0.112 37.228 1.00 87.88 109 MET A CA 1
ATOM 903 C C . MET A 1 109 ? -11.580 -0.570 38.602 1.00 87.88 109 MET A C 1
ATOM 905 O O . MET A 1 109 ? -12.549 -0.017 39.111 1.00 87.88 109 MET A O 1
ATOM 909 N N . ASN A 1 110 ? -10.909 -1.545 39.217 1.00 89.31 110 ASN A N 1
ATOM 910 C CA . ASN A 1 110 ? -11.333 -2.103 40.496 1.00 89.31 110 ASN A CA 1
ATOM 911 C C . ASN A 1 110 ? -11.134 -1.100 41.631 1.00 89.31 110 ASN A C 1
ATOM 913 O O . ASN A 1 110 ? -12.069 -0.887 42.399 1.00 89.31 110 ASN A O 1
ATOM 917 N N . SER A 1 111 ? -9.977 -0.431 41.707 1.00 92.69 111 SER A N 1
ATOM 918 C CA . SER A 1 111 ? -9.777 0.634 42.702 1.00 92.69 111 SER A CA 1
ATOM 919 C C . SER A 1 111 ? -10.769 1.778 42.505 1.00 92.69 111 SER A C 1
ATOM 921 O O . SER A 1 111 ? -11.398 2.223 43.460 1.00 92.69 111 SER A O 1
ATOM 923 N N . ARG A 1 112 ? -11.005 2.186 41.251 1.00 92.06 112 ARG A N 1
ATOM 924 C CA . ARG A 1 112 ? -11.993 3.217 40.905 1.00 92.06 112 ARG A CA 1
ATOM 925 C C . ARG A 1 112 ? -13.405 2.842 41.365 1.00 92.06 112 ARG A C 1
ATOM 927 O O . ARG A 1 112 ? -14.126 3.697 41.871 1.00 92.06 112 ARG A O 1
ATOM 934 N N . ILE A 1 113 ? -13.806 1.585 41.169 1.00 94.50 113 ILE A N 1
ATOM 935 C CA . ILE A 1 113 ? -15.099 1.069 41.633 1.00 94.50 113 ILE A CA 1
ATOM 936 C C . ILE A 1 113 ? -15.155 1.116 43.163 1.00 94.50 113 ILE A C 1
ATOM 938 O O . ILE A 1 113 ? -16.100 1.680 43.704 1.00 94.50 113 ILE A O 1
ATOM 942 N N . GLN A 1 114 ? -14.124 0.628 43.856 1.00 96.50 114 GLN A N 1
ATOM 943 C CA . GLN A 1 114 ? -14.071 0.630 45.323 1.00 96.50 114 GLN A CA 1
ATOM 944 C C . GLN A 1 114 ? -14.123 2.042 45.931 1.00 96.50 114 GLN A C 1
ATOM 946 O O . GLN A 1 114 ? -14.797 2.263 46.940 1.00 96.50 114 GLN A O 1
ATOM 951 N N . GLU A 1 115 ? -13.440 3.016 45.325 1.00 96.81 115 GLU A N 1
ATOM 952 C CA . GLU A 1 115 ? -13.496 4.426 45.733 1.00 96.81 115 GLU A CA 1
ATOM 953 C C . GLU A 1 115 ? -14.909 5.005 45.590 1.00 96.81 115 GLU A C 1
ATOM 955 O O . GLU A 1 115 ? -15.393 5.721 46.475 1.00 96.81 115 GLU A O 1
ATOM 960 N N . LEU A 1 116 ? -15.587 4.682 44.485 1.00 97.12 116 LEU A N 1
ATOM 961 C CA . LEU A 1 116 ? -16.959 5.116 44.233 1.00 97.12 116 LEU A CA 1
ATOM 962 C C . LEU A 1 116 ? -17.940 4.460 45.206 1.00 97.12 116 LEU A C 1
ATOM 964 O O . LEU A 1 116 ? -18.767 5.162 45.780 1.00 97.12 116 LEU A O 1
ATOM 968 N N . GLU A 1 117 ? -17.824 3.155 45.445 1.00 97.44 117 GLU A N 1
ATOM 969 C CA . GLU A 1 117 ? -18.645 2.428 46.422 1.00 97.44 117 GLU A CA 1
ATOM 970 C C . GLU A 1 117 ? -18.476 2.999 47.835 1.00 97.44 117 GLU A C 1
ATOM 972 O O . GLU A 1 117 ? -19.460 3.240 48.536 1.00 97.44 117 GLU A O 1
ATOM 977 N N . SER A 1 118 ? -17.235 3.300 48.230 1.00 97.62 118 SER A N 1
ATOM 978 C CA . SER A 1 118 ? -16.937 3.932 49.520 1.00 97.62 118 SER A 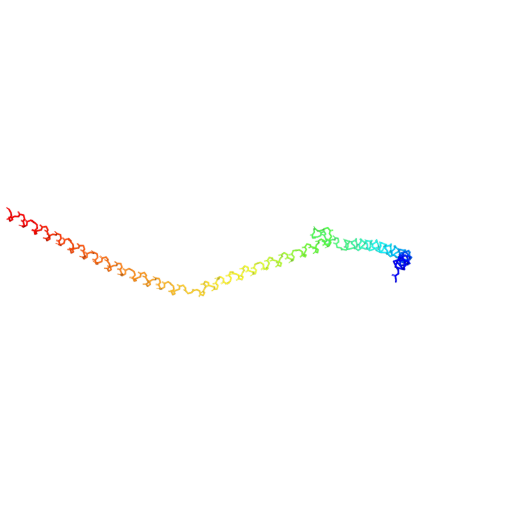CA 1
ATOM 979 C C . SER A 1 118 ? -17.557 5.328 49.624 1.00 97.62 118 SER A C 1
ATOM 981 O O . SER A 1 118 ? -18.136 5.676 50.653 1.00 97.62 118 SER A O 1
ATOM 983 N N . SER A 1 119 ? -17.482 6.115 48.548 1.00 98.00 119 SER A N 1
ATOM 984 C CA . SER A 1 119 ? -18.079 7.454 48.489 1.00 98.00 119 SER A CA 1
ATOM 985 C C . SER A 1 119 ? -19.606 7.407 48.562 1.00 98.00 119 SER A C 1
ATOM 987 O O . SER A 1 119 ? -20.206 8.205 49.278 1.00 98.00 119 SER A O 1
ATOM 989 N N . VAL A 1 120 ? -20.240 6.459 47.864 1.00 98.06 120 VAL A N 1
ATOM 990 C CA . VAL A 1 120 ? -21.695 6.246 47.925 1.00 98.06 120 VAL A CA 1
ATOM 991 C C . VAL A 1 120 ? -22.116 5.887 49.347 1.00 98.06 120 VAL A C 1
ATOM 993 O O . VAL A 1 120 ? -22.995 6.544 49.896 1.00 98.06 120 VAL A O 1
ATOM 996 N N . SER A 1 121 ? -21.435 4.931 49.982 1.00 98.00 121 SER A N 1
ATOM 997 C CA . SER A 1 121 ? -21.726 4.523 51.363 1.00 98.00 121 SER A CA 1
ATOM 998 C C . SER A 1 121 ? -21.583 5.680 52.364 1.00 98.00 121 SER A C 1
ATOM 1000 O O . SER A 1 121 ? -22.416 5.854 53.256 1.00 98.00 121 SER A O 1
ATOM 1002 N N . ALA A 1 122 ? -20.556 6.523 52.211 1.00 98.12 122 ALA A N 1
ATOM 1003 C CA . ALA A 1 122 ? -20.392 7.714 53.043 1.00 98.12 122 ALA A CA 1
ATOM 1004 C C . ALA A 1 122 ? -21.564 8.698 52.868 1.00 98.12 122 ALA A C 1
ATOM 1006 O O . ALA A 1 122 ? -22.164 9.120 53.855 1.00 98.12 122 ALA A O 1
ATOM 1007 N N . LEU A 1 123 ? -21.943 8.992 51.621 1.00 98.00 123 LEU A N 1
ATOM 1008 C CA . LEU A 1 123 ? -23.059 9.889 51.312 1.00 98.00 123 LEU A CA 1
ATOM 1009 C C . LEU A 1 123 ? -24.407 9.349 51.806 1.00 98.00 123 LEU A C 1
ATOM 1011 O O . LEU A 1 123 ? -25.236 10.123 52.280 1.00 98.00 123 LEU A O 1
ATOM 1015 N N . GLU A 1 124 ? -24.635 8.037 51.734 1.00 98.00 124 GLU A N 1
ATOM 1016 C CA . GLU A 1 124 ? -25.837 7.399 52.280 1.00 98.00 124 GLU A CA 1
ATOM 1017 C C . GLU A 1 124 ? -25.923 7.553 53.805 1.00 98.00 124 GLU A C 1
ATOM 1019 O O . GLU A 1 124 ? -26.992 7.858 54.345 1.00 98.00 124 GLU A O 1
ATOM 1024 N N . ASN A 1 125 ? -24.797 7.396 54.508 1.00 97.75 125 ASN A N 1
ATOM 1025 C CA . ASN A 1 125 ? -24.735 7.612 55.953 1.00 97.75 125 ASN A CA 1
ATOM 1026 C C . ASN A 1 125 ? -24.979 9.080 56.325 1.00 97.75 125 ASN A C 1
ATOM 1028 O O . ASN A 1 125 ? -25.761 9.359 57.241 1.00 97.75 125 ASN A O 1
ATOM 1032 N N . ASP A 1 126 ? -24.366 10.012 55.595 1.00 97.75 126 ASP A N 1
ATOM 1033 C CA . ASP A 1 126 ? -24.564 11.447 55.797 1.00 97.75 126 ASP A CA 1
ATOM 1034 C C . ASP A 1 126 ? -26.021 11.848 55.553 1.00 97.75 126 ASP A C 1
ATOM 1036 O O . ASP A 1 126 ? -26.616 12.555 56.372 1.00 97.75 126 ASP A O 1
ATOM 1040 N N . LEU A 1 127 ? -26.633 11.339 54.478 1.00 97.56 127 LEU A N 1
ATOM 1041 C CA . LEU A 1 127 ? -28.041 11.570 54.166 1.00 97.56 127 LEU A CA 1
ATOM 1042 C C . LEU A 1 127 ? -28.943 11.092 55.307 1.00 97.56 127 LEU A C 1
ATOM 1044 O O . LEU A 1 127 ? -29.808 11.840 55.761 1.00 97.56 127 LEU A O 1
ATOM 1048 N N . LYS A 1 128 ? -28.710 9.878 55.816 1.00 97.56 128 LYS A N 1
ATOM 1049 C CA . LYS A 1 128 ? -29.478 9.321 56.936 1.00 97.56 128 LYS A CA 1
ATOM 1050 C C . LYS A 1 128 ? -29.342 10.172 58.199 1.00 97.56 128 LYS A C 1
ATOM 1052 O O . LYS A 1 128 ? -30.320 10.410 58.904 1.00 97.56 128 LYS A O 1
ATOM 1057 N N . HIS A 1 129 ? -28.137 10.652 58.490 1.00 97.12 129 HIS A N 1
ATOM 1058 C CA . HIS A 1 129 ? -27.895 11.516 59.639 1.00 97.12 129 HIS A CA 1
ATOM 1059 C C . HIS A 1 129 ? -28.588 12.881 59.496 1.00 97.12 129 HIS A C 1
ATOM 1061 O O . HIS A 1 129 ? -29.187 13.365 60.458 1.00 97.12 129 HIS A O 1
ATOM 1067 N N . VAL A 1 130 ? -28.567 13.484 58.302 1.00 97.56 130 VAL A N 1
ATOM 1068 C CA . VAL A 1 130 ? -29.297 14.731 58.019 1.00 97.56 130 VAL A CA 1
ATOM 1069 C C . VAL A 1 130 ? -30.808 14.526 58.150 1.00 97.56 130 VAL A C 1
ATOM 1071 O O . VAL A 1 130 ? -31.458 15.337 58.803 1.00 97.56 130 VAL A O 1
ATOM 1074 N N . GLN A 1 131 ? -31.355 13.427 57.625 1.00 97.31 131 GLN A N 1
ATOM 1075 C CA . GLN A 1 131 ? -32.781 13.092 57.750 1.00 97.31 131 GLN A CA 1
ATOM 1076 C C . GLN A 1 131 ? -33.217 12.916 59.210 1.00 97.31 131 GLN A C 1
ATOM 1078 O O . GLN A 1 131 ? -34.274 13.408 59.606 1.00 97.31 131 GLN A O 1
ATOM 1083 N N . ASN A 1 132 ? -32.396 12.263 60.038 1.00 97.00 132 ASN A N 1
ATOM 1084 C CA . ASN A 1 132 ? -32.683 12.134 61.468 1.00 97.00 132 ASN A CA 1
ATOM 1085 C C . ASN A 1 132 ? -32.720 13.507 62.155 1.00 97.00 132 ASN A C 1
ATOM 1087 O O . ASN A 1 132 ? -33.676 13.810 62.866 1.00 97.00 132 ASN A O 1
ATOM 1091 N N . LYS A 1 133 ? -31.724 14.363 61.889 1.00 97.00 133 LYS A N 1
ATOM 1092 C CA . LYS A 1 133 ? -31.682 15.732 62.428 1.00 97.00 133 LYS A CA 1
ATOM 1093 C C . LYS A 1 133 ? -32.865 16.581 61.973 1.00 97.00 133 LYS A C 1
ATOM 1095 O O . LYS A 1 133 ? -33.401 17.350 62.765 1.00 97.00 133 LYS A O 1
ATOM 1100 N N . GLU A 1 134 ? -33.276 16.448 60.715 1.00 96.50 134 GLU A N 1
ATOM 1101 C CA . GLU A 1 134 ? -34.460 17.121 60.180 1.00 96.50 134 GLU A CA 1
ATOM 1102 C C . GLU A 1 134 ? -35.726 16.684 60.932 1.00 96.50 134 GLU A C 1
ATOM 1104 O O . GLU A 1 134 ? -36.506 17.531 61.370 1.00 96.50 134 GLU A O 1
ATOM 1109 N N . SER A 1 135 ? -35.899 15.377 61.155 1.00 96.19 135 SER A N 1
ATOM 1110 C CA . SER A 1 135 ? -37.034 14.841 61.913 1.00 96.19 135 SER A CA 1
ATOM 1111 C C . SER A 1 135 ? -37.049 15.326 63.367 1.00 96.19 135 SER A C 1
ATOM 1113 O O . SER A 1 135 ? -38.108 15.686 63.879 1.00 96.19 135 SER A O 1
ATOM 1115 N N . GLU A 1 136 ? -35.896 15.354 64.038 1.00 96.69 136 GLU A N 1
ATOM 1116 C CA . GLU A 1 136 ? -35.770 15.863 65.410 1.00 96.69 136 GLU A CA 1
ATOM 1117 C C . GLU A 1 136 ? -36.104 17.357 65.495 1.00 96.69 136 GLU A C 1
ATOM 1119 O O . GLU A 1 136 ? -36.884 17.775 66.353 1.00 96.69 136 GLU A O 1
ATOM 1124 N N . ALA A 1 137 ? -35.560 18.162 64.578 1.00 96.19 137 ALA A N 1
ATOM 1125 C CA . ALA A 1 137 ? -35.833 19.594 64.514 1.00 96.19 137 ALA A CA 1
ATOM 1126 C C . ALA A 1 137 ? -37.318 19.879 64.245 1.00 96.19 137 ALA A C 1
ATOM 1128 O O . ALA A 1 137 ? -37.886 20.792 64.846 1.00 96.19 137 ALA A O 1
ATOM 1129 N N . LYS A 1 138 ? -37.963 19.075 63.391 1.00 96.44 138 LYS A N 1
ATOM 1130 C CA . LYS A 1 138 ? -39.397 19.179 63.111 1.00 96.44 138 LYS A CA 1
ATOM 1131 C C . LYS A 1 138 ? -40.242 18.910 64.358 1.00 96.44 138 LYS A C 1
ATOM 1133 O O . LYS A 1 138 ? -41.096 19.729 64.683 1.00 96.44 138 LYS A O 1
ATOM 1138 N N . LEU A 1 139 ? -39.960 17.832 65.093 1.00 96.44 139 LEU A N 1
ATOM 1139 C CA . LEU A 1 139 ? -40.655 17.518 66.350 1.00 96.44 139 LEU A CA 1
ATOM 1140 C C . LEU A 1 139 ? -40.461 18.615 67.406 1.00 96.44 139 LEU A C 1
ATOM 1142 O O . LEU A 1 139 ? -41.404 18.989 68.102 1.00 96.44 139 LEU A O 1
ATOM 1146 N N . ALA A 1 140 ? -39.245 19.157 67.523 1.00 95.94 140 ALA A N 1
ATOM 1147 C CA . ALA A 1 140 ? -38.962 20.254 68.444 1.00 95.94 140 ALA A CA 1
ATOM 1148 C C . ALA A 1 140 ? -39.736 21.531 68.072 1.00 95.94 140 ALA A C 1
ATOM 1150 O O . ALA A 1 140 ? -40.279 22.197 68.953 1.00 95.94 140 ALA A O 1
ATOM 1151 N N . ALA A 1 141 ? -39.822 21.854 66.778 1.00 95.19 141 ALA A N 1
ATOM 1152 C CA . ALA A 1 141 ? -40.589 22.994 66.284 1.00 95.19 141 ALA A CA 1
ATOM 1153 C C . ALA A 1 141 ? -42.100 22.820 66.510 1.00 95.19 141 ALA A C 1
ATOM 1155 O O . ALA A 1 141 ? -42.763 23.769 66.930 1.00 95.19 141 ALA A O 1
ATOM 1156 N N . GLU A 1 142 ? -42.638 21.619 66.279 1.00 95.31 142 GLU A N 1
ATOM 1157 C CA . GLU A 1 142 ? -44.036 21.280 66.576 1.00 95.31 142 GLU A CA 1
ATOM 1158 C C . GLU A 1 142 ? -44.333 21.470 68.069 1.00 95.31 142 GLU A C 1
ATOM 1160 O O . GLU A 1 142 ? -45.248 22.214 68.420 1.00 95.31 142 GLU A O 1
ATOM 1165 N N . LYS A 1 143 ? -43.489 20.921 68.953 1.00 95.38 143 LYS A N 1
ATOM 1166 C CA . LYS A 1 143 ? -43.638 21.078 70.406 1.00 95.38 143 LYS A CA 1
ATOM 1167 C C . LYS A 1 143 ? -43.571 22.542 70.854 1.00 95.38 143 LYS A C 1
ATOM 1169 O O . LYS A 1 143 ? -44.422 22.984 71.617 1.00 95.38 143 LYS A O 1
ATOM 1174 N N . ALA A 1 144 ? -42.594 23.306 70.363 1.00 94.50 144 ALA A N 1
ATOM 1175 C CA . ALA A 1 144 ? -42.475 24.728 70.682 1.00 94.50 144 ALA A CA 1
ATOM 1176 C C . ALA A 1 144 ? -43.698 25.528 70.199 1.00 94.50 144 ALA A C 1
ATOM 1178 O O . ALA A 1 144 ? -44.149 26.448 70.875 1.00 94.50 144 ALA A O 1
ATOM 1179 N N . THR A 1 145 ? -44.263 25.162 69.046 1.00 94.12 145 THR A N 1
ATOM 1180 C CA . THR A 1 145 ? -45.490 25.778 68.522 1.00 94.12 145 THR A CA 1
ATOM 1181 C C . THR A 1 145 ? -46.691 25.471 69.419 1.00 94.12 145 THR A C 1
ATOM 1183 O O . THR A 1 145 ? -47.486 26.366 69.700 1.00 94.12 145 THR A O 1
ATOM 1186 N N . GLU A 1 146 ? -46.809 24.233 69.903 1.00 93.62 146 GLU A N 1
ATOM 1187 C CA . GLU A 1 146 ? -47.844 23.814 70.853 1.00 93.62 146 GLU A CA 1
ATOM 1188 C C . GLU A 1 146 ? -47.744 24.593 72.177 1.00 93.62 146 GLU A C 1
ATOM 1190 O O . GLU A 1 146 ? -48.733 25.165 72.632 1.00 93.62 146 GLU A O 1
ATOM 1195 N N . GLU A 1 147 ? -46.538 24.697 72.747 1.00 93.81 147 GLU A N 1
ATOM 1196 C CA . GLU A 1 147 ? -46.262 25.461 73.973 1.00 93.81 147 GLU A CA 1
ATOM 1197 C C . GLU A 1 147 ? -46.588 26.957 73.799 1.00 93.81 147 GLU A C 1
ATOM 1199 O O . GLU A 1 147 ? -47.236 27.560 74.656 1.00 93.81 147 GLU A O 1
ATOM 1204 N N . ILE A 1 148 ? -46.211 27.564 72.665 1.00 92.88 148 ILE A N 1
ATOM 1205 C CA . ILE A 1 148 ? -46.557 28.961 72.345 1.00 92.88 148 ILE A CA 1
ATOM 1206 C C . ILE A 1 148 ? -48.075 29.151 72.260 1.00 92.88 148 ILE A C 1
ATOM 1208 O O . ILE A 1 148 ? -48.594 30.158 72.747 1.00 92.88 148 ILE A O 1
ATOM 1212 N N . ASN A 1 149 ? -48.796 28.213 71.641 1.00 91.06 149 ASN A N 1
ATOM 1213 C CA . ASN A 1 149 ? -50.253 28.288 71.540 1.00 91.06 149 ASN A CA 1
ATOM 1214 C C . ASN A 1 149 ? -50.919 28.181 72.918 1.00 91.06 149 ASN A C 1
ATOM 1216 O O . ASN A 1 149 ? -51.790 28.995 73.217 1.00 91.06 149 ASN A O 1
ATOM 1220 N N . GLN A 1 150 ? -50.461 27.267 73.780 1.00 89.88 150 GLN A N 1
ATOM 1221 C CA . GLN A 1 150 ? -50.949 27.145 75.159 1.00 89.88 150 GLN A CA 1
ATOM 1222 C C . GLN A 1 150 ? -50.737 28.438 75.955 1.00 89.88 150 GLN A C 1
ATOM 1224 O O . GLN A 1 150 ? -51.691 28.983 76.506 1.00 89.88 150 GLN A O 1
ATOM 1229 N N . LEU A 1 151 ? -49.521 28.997 75.934 1.00 89.88 151 LEU A N 1
ATOM 1230 C CA . LEU A 1 151 ? -49.215 30.265 76.610 1.00 89.88 151 LEU A CA 1
ATOM 1231 C C . LEU A 1 151 ? -50.062 31.432 76.079 1.00 89.88 151 LEU A C 1
ATOM 1233 O O . LEU A 1 151 ? -50.456 32.323 76.832 1.00 89.88 151 LEU A O 1
ATOM 1237 N N . LYS A 1 152 ? -50.356 31.447 74.775 1.00 86.56 152 LYS A N 1
ATOM 1238 C CA . LYS A 1 152 ? -51.211 32.463 74.149 1.00 86.56 152 LYS A CA 1
ATOM 1239 C C . LYS A 1 152 ? -52.669 32.346 74.596 1.00 86.56 152 LYS A C 1
ATOM 1241 O O . LYS A 1 152 ? -53.321 33.378 74.768 1.00 86.56 152 LYS A O 1
ATOM 1246 N N . ASP A 1 153 ? -53.178 31.131 74.763 1.00 86.81 153 ASP A N 1
ATOM 1247 C CA . ASP A 1 153 ? -54.535 30.892 75.256 1.00 86.81 153 ASP A CA 1
ATOM 1248 C C . ASP A 1 153 ? -54.652 31.227 76.751 1.00 86.81 153 ASP A C 1
ATOM 1250 O O . ASP A 1 153 ? -55.600 31.905 77.150 1.00 86.81 153 ASP A O 1
ATOM 1254 N N . GLU A 1 154 ? -53.645 30.880 77.560 1.00 81.38 154 GLU A N 1
ATOM 1255 C CA . GLU A 1 154 ? -53.548 31.291 78.968 1.00 81.38 154 GLU A C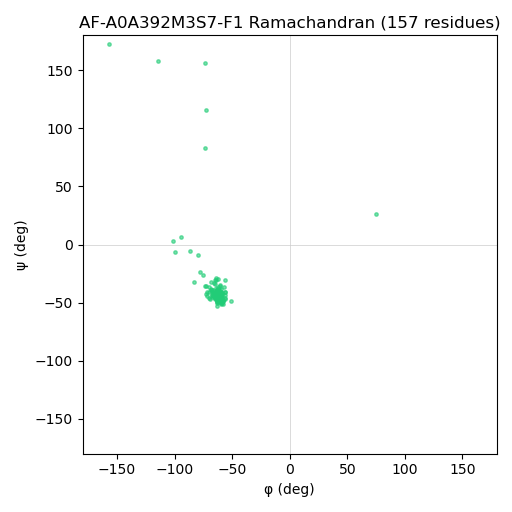A 1
ATOM 1256 C C . GLU A 1 154 ? -53.514 32.820 79.117 1.00 81.38 154 GLU A C 1
ATOM 1258 O O . GLU A 1 154 ? -54.267 33.387 79.907 1.00 81.38 154 GLU A O 1
ATOM 1263 N N . ALA A 1 155 ? -52.712 33.518 78.306 1.00 75.00 155 ALA A N 1
ATOM 1264 C CA . ALA A 1 155 ? -52.631 34.979 78.328 1.00 75.00 155 ALA A CA 1
ATOM 1265 C C . ALA A 1 155 ? -53.940 35.668 77.897 1.00 75.00 155 ALA A C 1
ATOM 1267 O O . ALA A 1 155 ? -54.248 36.759 78.376 1.00 75.00 155 ALA A O 1
ATOM 1268 N N . LYS A 1 156 ? -54.729 35.044 77.011 1.00 73.56 156 LYS A N 1
ATOM 1269 C CA . LYS A 1 156 ? -56.062 35.534 76.621 1.00 73.56 156 LYS A CA 1
ATOM 1270 C C . LYS A 1 156 ? -57.135 35.290 77.680 1.00 73.56 156 LYS A C 1
ATOM 1272 O O . LYS A 1 156 ? -58.108 36.029 77.691 1.00 73.56 156 LYS A O 1
ATOM 1277 N N . GLY A 1 157 ? -56.982 34.277 78.534 1.00 59.72 157 GLY A N 1
ATOM 1278 C CA . GLY A 1 157 ? -57.909 33.989 79.635 1.00 59.72 157 GLY A CA 1
ATOM 1279 C C . GLY A 1 157 ? -57.720 34.869 80.878 1.00 59.72 157 GLY A C 1
ATOM 1280 O O . GLY A 1 157 ? -58.534 34.802 81.795 1.00 59.72 157 GLY A O 1
ATOM 1281 N N . ILE A 1 158 ? -56.650 35.672 80.923 1.00 55.22 158 ILE A N 1
ATOM 1282 C CA . ILE A 1 158 ? -56.303 36.576 82.037 1.00 55.22 158 ILE A CA 1
ATOM 1283 C C . ILE A 1 158 ? -56.724 38.041 81.750 1.00 55.22 158 ILE A C 1
ATOM 1285 O O . ILE A 1 158 ? -56.654 38.888 82.641 1.00 55.22 158 ILE A O 1
ATOM 1289 N N . LEU A 1 159 ? -57.205 38.339 80.536 1.00 44.56 159 LEU A N 1
ATOM 1290 C CA . LEU A 1 159 ? -57.810 39.622 80.136 1.00 44.56 159 LEU A CA 1
ATOM 1291 C C . LEU A 1 159 ? -59.339 39.528 80.120 1.00 44.56 159 LEU A C 1
ATOM 1293 O O . LEU A 1 159 ? -59.977 40.522 80.534 1.00 44.56 159 LEU A O 1
#